Protein AF-A0A7S4F8V2-F1 (afdb_monomer_lite)

InterPro domains:
  IPR000086 NUDIX hydrolase domain [PF00293] (2-107)
  IPR000086 NUDIX hydrolase domain [PS51462] (1-129)
  IPR015797 NUDIX hydrolase-like domain superfamily [SSF55811] (1-108)
  IPR020084 NUDIX hydrolase, conserved site [PS00893] (13-34)
  IPR039989 ADP-ribose pyrophosphatase, mitochondrial [PTHR13030] (1-136)

Organism: Chrysotila carterae (NCBI:txid13221)

Foldseek 3Di:
DFPPPPFDADQADDAPDVHDQLRRNLVSCCQFWPDPDPPVVSNVQLVVLSCVQSPDKDWLDWFFFPDPPDDPVDGDIDTDIDRADDPVSLVSNHTDGHDGYPGDDDDQLQDPVSDPCSHVDGCRNVSSVSCVVPHDHDRDRPDDD

Radius of gyration: 15.43 Å; chains: 1; bounding box: 35×40×39 Å

Secondary structure (DSSP, 8-state):
-BTTT-----S--PPPTT--HHHHHHHHHHHHHB--TT-HHHHHHHHHHHHHHTTS-EEEEEEEE--TT-BTTB-EEEEEEE-PPPHHHHHH---B--TTBS------SS-TT--GGGG-STTHHHHHHHHHHHS---SS-S---

Structure (mmCIF, N/CA/C/O backbone):
data_AF-A0A7S4F8V2-F1
#
_entry.id   AF-A0A7S4F8V2-F1
#
loop_
_atom_site.group_PDB
_atom_site.id
_atom_site.type_symbol
_atom_site.label_atom_id
_atom_site.label_alt_id
_atom_site.label_comp_id
_atom_site.label_asym_id
_atom_site.label_entity_id
_atom_site.label_seq_id
_atom_site.pdbx_PDB_ins_code
_atom_site.Cartn_x
_atom_site.Cartn_y
_atom_site.Cartn_z
_atom_site.occupancy
_atom_site.B_iso_or_equiv
_atom_site.auth_seq_id
_atom_site.auth_comp_id
_atom_site.auth_asym_id
_atom_site.auth_atom_id
_atom_site.pdbx_PDB_model_num
ATOM 1 N N . GLN A 1 1 ? 6.030 6.260 4.685 1.00 83.19 1 GLN A N 1
ATOM 2 C CA . GLN A 1 1 ? 7.465 6.590 4.622 1.00 83.19 1 GLN A CA 1
ATOM 3 C C . GLN A 1 1 ? 8.210 5.469 5.309 1.00 83.19 1 GLN A C 1
ATOM 5 O O . GLN A 1 1 ? 7.880 5.167 6.451 1.00 83.19 1 GLN A O 1
ATOM 10 N N . ARG A 1 2 ? 9.140 4.818 4.617 1.00 82.44 2 ARG A N 1
ATOM 11 C CA . ARG A 1 2 ? 9.865 3.667 5.162 1.00 82.44 2 ARG A CA 1
ATOM 12 C C . ARG A 1 2 ? 10.944 4.105 6.153 1.00 82.44 2 ARG A C 1
ATOM 14 O O . ARG A 1 2 ? 11.560 5.152 5.949 1.00 82.44 2 ARG A O 1
ATOM 21 N N . LYS A 1 3 ? 11.188 3.299 7.194 1.00 84.25 3 LYS A N 1
ATOM 22 C CA . LYS A 1 3 ? 12.210 3.584 8.224 1.00 84.25 3 LYS A CA 1
ATOM 23 C C . LYS A 1 3 ? 13.647 3.515 7.696 1.00 84.25 3 LYS A C 1
ATOM 25 O O . LYS A 1 3 ? 14.505 4.254 8.162 1.00 84.25 3 LYS A O 1
ATOM 30 N N . ASP A 1 4 ? 13.908 2.634 6.736 1.00 82.50 4 ASP A N 1
ATOM 31 C CA . ASP A 1 4 ? 15.249 2.320 6.227 1.00 82.50 4 ASP A CA 1
ATOM 32 C C . ASP A 1 4 ? 15.788 3.352 5.224 1.00 82.50 4 ASP A C 1
ATOM 34 O O . ASP A 1 4 ? 16.963 3.710 5.253 1.00 82.50 4 ASP A O 1
ATOM 38 N N . THR A 1 5 ? 14.922 3.835 4.339 1.00 80.75 5 THR A N 1
ATOM 39 C CA . THR A 1 5 ? 15.280 4.677 3.188 1.00 80.75 5 THR A CA 1
ATOM 40 C C . THR A 1 5 ? 14.767 6.107 3.314 1.00 80.75 5 THR A C 1
ATOM 42 O O . THR A 1 5 ? 15.235 6.992 2.602 1.00 80.75 5 THR A O 1
ATOM 45 N N . GLY A 1 6 ? 13.779 6.354 4.182 1.00 82.31 6 GLY A N 1
ATOM 46 C CA . GLY A 1 6 ? 13.091 7.642 4.264 1.00 82.31 6 GLY A CA 1
ATOM 47 C C . GLY A 1 6 ? 12.244 7.971 3.028 1.00 82.31 6 GLY A C 1
ATOM 48 O O . GLY A 1 6 ? 11.727 9.083 2.927 1.00 82.31 6 GLY A O 1
ATOM 49 N N . GLN A 1 7 ? 12.064 7.036 2.095 1.00 82.31 7 GLN A N 1
ATOM 50 C CA . GLN A 1 7 ? 11.238 7.232 0.903 1.00 82.31 7 GLN A CA 1
ATOM 51 C C . GLN A 1 7 ? 9.760 6.956 1.207 1.00 82.31 7 GLN A C 1
ATOM 53 O O . GLN A 1 7 ? 9.422 6.156 2.091 1.00 82.31 7 GLN A O 1
ATOM 58 N N . TRP A 1 8 ? 8.851 7.618 0.488 1.00 86.25 8 TRP A N 1
ATOM 59 C CA . TRP A 1 8 ? 7.453 7.196 0.474 1.00 86.25 8 TRP A CA 1
ATOM 60 C C . TRP A 1 8 ? 7.293 6.004 -0.463 1.00 86.25 8 TRP A C 1
ATOM 62 O O . TRP A 1 8 ? 7.891 5.936 -1.530 1.00 86.25 8 TRP A O 1
ATOM 72 N N . ALA A 1 9 ? 6.484 5.047 -0.035 1.00 87.31 9 ALA A N 1
ATOM 73 C CA . ALA A 1 9 ? 6.183 3.838 -0.773 1.00 87.31 9 ALA A CA 1
ATOM 74 C C . ALA A 1 9 ? 4.720 3.473 -0.508 1.00 87.31 9 ALA A C 1
ATOM 76 O O . ALA A 1 9 ? 4.149 3.899 0.503 1.00 87.31 9 ALA A O 1
ATOM 77 N N . LEU A 1 10 ? 4.123 2.710 -1.421 1.00 89.25 10 LEU A N 1
ATOM 78 C CA . LEU A 1 10 ? 2.828 2.087 -1.183 1.00 89.25 10 LEU A CA 1
ATOM 79 C C . LEU A 1 10 ? 2.975 1.040 -0.072 1.00 89.25 10 LEU A C 1
ATOM 81 O O . LEU A 1 10 ? 4.007 0.365 -0.048 1.00 89.25 10 LEU A O 1
ATOM 85 N N . PRO A 1 11 ? 1.974 0.904 0.815 1.00 88.94 11 PRO A N 1
ATOM 86 C CA . PRO A 1 11 ? 2.029 -0.086 1.872 1.00 88.94 11 PRO A CA 1
ATOM 87 C C . PRO A 1 11 ? 1.862 -1.491 1.292 1.00 88.94 11 PRO A C 1
ATOM 89 O O . PRO A 1 11 ? 0.916 -1.745 0.536 1.00 88.94 11 PRO A O 1
ATOM 92 N N . GLY A 1 12 ? 2.779 -2.393 1.612 1.00 88.44 12 GLY A N 1
ATOM 93 C CA . GLY A 1 12 ? 2.807 -3.725 1.026 1.00 88.44 12 GLY A CA 1
ATOM 94 C C . GLY A 1 12 ? 3.960 -4.578 1.532 1.00 88.44 12 GLY A C 1
ATOM 95 O O . GLY A 1 12 ? 4.929 -4.079 2.083 1.00 88.44 12 GLY A O 1
ATOM 96 N N . GLY A 1 13 ? 3.879 -5.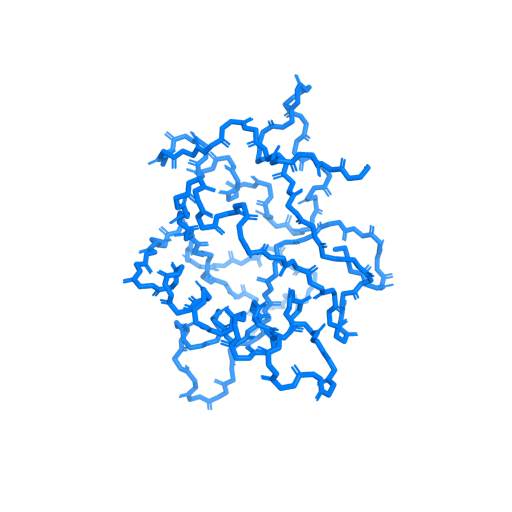876 1.260 1.00 87.44 13 GLY A N 1
ATOM 97 C CA . GLY A 1 13 ? 4.858 -6.841 1.735 1.00 87.44 13 GLY A CA 1
ATOM 98 C C . GLY A 1 13 ? 4.754 -8.173 1.011 1.00 87.44 13 GLY A C 1
ATOM 99 O O . GLY A 1 13 ? 4.101 -8.298 -0.033 1.00 87.44 13 GLY A O 1
ATOM 100 N N . MET A 1 14 ? 5.467 -9.164 1.536 1.00 87.94 14 MET A N 1
ATOM 101 C CA . MET A 1 14 ? 5.553 -10.482 0.918 1.00 87.94 14 MET A CA 1
ATOM 102 C C . MET A 1 14 ? 4.269 -11.275 1.166 1.00 87.94 14 MET A C 1
ATOM 104 O O . MET A 1 14 ? 3.669 -11.208 2.233 1.00 87.94 14 MET A O 1
ATOM 108 N N . VAL A 1 15 ? 3.864 -12.063 0.172 1.00 87.81 15 VAL A N 1
ATOM 109 C CA . VAL A 1 15 ? 2.788 -13.043 0.349 1.00 87.81 15 VAL A CA 1
ATOM 110 C C . VAL A 1 15 ? 3.348 -14.223 1.132 1.00 87.81 15 VAL A C 1
ATOM 112 O O . VAL A 1 15 ? 4.314 -14.854 0.690 1.00 87.81 15 VAL A O 1
ATOM 115 N N . ASP A 1 16 ? 2.730 -14.544 2.266 1.00 83.94 16 ASP A N 1
ATOM 116 C CA . ASP A 1 16 ? 3.130 -15.703 3.057 1.00 83.94 16 ASP A CA 1
ATOM 117 C C . ASP A 1 16 ? 2.797 -17.020 2.340 1.00 83.94 16 ASP A C 1
ATOM 119 O O . ASP A 1 16 ? 1.876 -17.121 1.523 1.00 83.94 16 ASP A O 1
ATOM 123 N N . ALA A 1 17 ? 3.544 -18.082 2.650 1.00 81.69 17 ALA A N 1
ATOM 124 C CA . ALA A 1 17 ? 3.334 -19.385 2.026 1.00 81.69 17 ALA A CA 1
ATOM 125 C C . ALA A 1 17 ? 1.909 -19.913 2.296 1.00 81.69 17 ALA A C 1
ATOM 127 O O . ALA A 1 17 ? 1.545 -20.222 3.429 1.00 81.69 17 ALA A O 1
ATOM 128 N N . GLY A 1 18 ? 1.111 -20.057 1.233 1.00 83.12 18 GLY A N 1
ATOM 129 C CA . GLY A 1 18 ? -0.289 -20.492 1.319 1.00 83.12 18 GLY A CA 1
ATOM 130 C C . GLY A 1 18 ? -1.291 -19.369 1.619 1.00 83.12 18 GLY A C 1
ATOM 131 O O . GLY A 1 18 ? -2.490 -19.642 1.704 1.00 83.12 18 GLY A O 1
ATOM 132 N N . GLU A 1 19 ? -0.835 -18.121 1.744 1.00 85.38 19 GLU A N 1
ATOM 133 C CA . GLU A 1 19 ? -1.692 -16.950 1.906 1.00 85.38 19 GLU A CA 1
ATOM 134 C C . GLU A 1 19 ? -2.321 -16.544 0.565 1.00 85.38 19 GLU A C 1
ATOM 136 O O . GLU A 1 19 ? -1.711 -16.615 -0.505 1.00 85.38 19 GLU A O 1
ATOM 141 N N . ASN A 1 20 ? -3.585 -16.119 0.604 1.00 84.44 20 ASN A N 1
ATOM 142 C CA . ASN A 1 20 ? -4.209 -15.523 -0.568 1.00 84.44 20 ASN A CA 1
ATOM 143 C C . ASN A 1 20 ? -3.722 -14.078 -0.723 1.00 84.44 20 ASN A C 1
ATOM 145 O O . ASN A 1 20 ? -3.811 -13.308 0.227 1.00 84.44 20 ASN A O 1
ATOM 149 N N . VAL A 1 21 ? -3.338 -13.679 -1.936 1.00 84.44 21 VAL A N 1
ATOM 150 C CA . VAL A 1 21 ? -2.883 -12.314 -2.249 1.00 84.44 21 VAL A CA 1
ATOM 151 C C . VAL A 1 21 ? -3.835 -11.230 -1.716 1.00 84.44 21 VAL A C 1
ATOM 153 O O . VAL A 1 21 ? -3.381 -10.214 -1.203 1.00 84.44 21 VAL A O 1
ATOM 156 N N . SER A 1 22 ? -5.159 -11.422 -1.783 1.00 80.62 22 SER A N 1
ATOM 157 C CA . SER A 1 22 ? -6.101 -10.423 -1.253 1.00 80.62 22 SER A CA 1
ATOM 158 C C . SER A 1 22 ? -6.063 -10.312 0.274 1.00 80.62 22 SER A C 1
ATOM 160 O O . SER A 1 22 ? -6.354 -9.248 0.817 1.00 80.62 22 SER A O 1
ATOM 162 N N . ALA A 1 23 ? -5.738 -11.407 0.969 1.00 84.38 23 ALA A N 1
ATOM 163 C CA . ALA A 1 23 ? -5.547 -11.408 2.416 1.00 84.38 23 ALA A CA 1
ATOM 164 C C . ALA A 1 23 ? -4.242 -10.693 2.789 1.00 84.38 23 ALA A C 1
ATOM 166 O O . ALA A 1 23 ? -4.283 -9.827 3.661 1.00 84.38 23 ALA A O 1
ATOM 167 N N . THR A 1 24 ? -3.156 -10.952 2.048 1.00 89.00 24 THR A N 1
ATOM 168 C CA . THR A 1 24 ? -1.865 -10.266 2.202 1.00 89.00 24 THR A CA 1
ATOM 169 C C . THR A 1 24 ? -2.039 -8.755 2.127 1.00 89.00 24 THR A C 1
ATOM 171 O O . THR A 1 24 ? -1.688 -8.046 3.058 1.00 89.00 24 THR A O 1
ATOM 174 N N . VAL A 1 25 ? -2.671 -8.233 1.069 1.00 90.25 25 VAL A N 1
ATOM 175 C CA . VAL A 1 25 ? -2.767 -6.773 0.876 1.00 90.25 25 VAL A CA 1
ATOM 176 C C . VAL A 1 25 ? -3.553 -6.095 2.003 1.00 90.25 25 VAL A C 1
ATOM 178 O O . VAL A 1 25 ? -3.209 -4.993 2.424 1.00 90.25 25 VAL A O 1
ATOM 181 N N . LYS A 1 26 ? -4.595 -6.753 2.531 1.00 92.38 26 LYS A N 1
ATOM 182 C CA . LYS A 1 26 ? -5.343 -6.231 3.682 1.00 92.38 26 LYS A CA 1
ATOM 183 C C . LYS A 1 26 ? -4.511 -6.270 4.966 1.00 92.38 26 LYS A C 1
ATOM 185 O O . LYS A 1 26 ? -4.586 -5.322 5.750 1.00 92.38 26 LYS A O 1
ATOM 190 N N . ARG A 1 27 ? -3.768 -7.359 5.188 1.00 92.69 27 ARG A N 1
ATOM 191 C CA . ARG A 1 27 ? -2.883 -7.535 6.346 1.00 92.69 27 ARG A CA 1
ATOM 192 C C . ARG A 1 27 ? -1.784 -6.474 6.346 1.00 92.69 27 ARG A C 1
ATOM 194 O O . ARG A 1 27 ? -1.748 -5.686 7.281 1.00 92.69 27 ARG A O 1
ATOM 201 N N . GLU A 1 28 ? -1.021 -6.374 5.261 1.00 92.31 28 GLU A N 1
ATOM 202 C CA . GLU A 1 28 ? 0.078 -5.411 5.097 1.00 92.31 28 GLU A CA 1
ATOM 203 C C . GLU A 1 28 ? -0.402 -3.965 5.289 1.00 92.31 28 GLU A C 1
ATOM 205 O O . GLU A 1 28 ? 0.159 -3.212 6.078 1.00 92.31 28 GLU A O 1
ATOM 210 N N . PHE A 1 29 ? -1.527 -3.580 4.669 1.00 93.19 29 PHE A N 1
ATOM 211 C CA . PHE A 1 29 ? -2.104 -2.249 4.890 1.00 93.19 29 PHE A CA 1
ATOM 212 C C . PHE A 1 29 ? -2.460 -1.991 6.363 1.00 93.19 29 PHE A C 1
ATOM 214 O O . PHE A 1 29 ? -2.294 -0.880 6.865 1.00 93.19 29 PHE A O 1
ATOM 221 N N . THR A 1 30 ? -2.981 -3.005 7.056 1.00 92.44 30 THR A N 1
ATOM 222 C CA . THR A 1 30 ? -3.365 -2.882 8.467 1.00 92.44 30 THR A CA 1
ATOM 223 C C . THR A 1 30 ? -2.143 -2.790 9.377 1.00 92.44 30 THR A C 1
ATOM 225 O O . THR A 1 30 ? -2.167 -2.012 10.326 1.00 92.44 30 THR A O 1
ATOM 228 N N . GLU A 1 31 ? -1.088 -3.547 9.082 1.00 89.62 31 GLU A N 1
ATOM 229 C CA . GLU A 1 31 ? 0.155 -3.572 9.856 1.00 89.62 31 GLU A CA 1
ATOM 230 C C . GLU A 1 31 ? 0.967 -2.289 9.657 1.00 89.62 31 GLU A C 1
ATOM 232 O O . GLU A 1 31 ? 1.401 -1.687 10.634 1.00 89.62 31 GLU A O 1
ATOM 237 N N . GLU A 1 32 ? 1.108 -1.799 8.424 1.00 89.00 32 GLU A N 1
ATOM 238 C CA . GLU A 1 32 ? 1.973 -0.649 8.136 1.00 89.00 32 GLU A CA 1
ATOM 239 C C . GLU A 1 32 ? 1.301 0.715 8.352 1.00 89.00 32 GLU A C 1
ATOM 241 O O . GLU A 1 32 ? 1.992 1.709 8.606 1.00 89.00 32 GLU A O 1
ATOM 246 N N . ALA A 1 33 ? -0.032 0.789 8.245 1.00 91.06 33 ALA A N 1
ATOM 247 C CA . ALA A 1 33 ? -0.786 2.046 8.305 1.00 91.06 33 ALA A CA 1
ATOM 248 C C . ALA A 1 33 ? -1.884 2.086 9.387 1.00 91.06 33 ALA A C 1
ATOM 250 O O . ALA A 1 33 ? -2.637 3.066 9.452 1.00 91.06 33 ALA A O 1
ATOM 251 N N . GLY A 1 34 ? -1.984 1.056 10.233 1.00 91.88 34 GLY A N 1
ATOM 252 C CA . GLY A 1 34 ? -3.049 0.883 11.223 1.00 91.88 34 GLY A CA 1
ATOM 253 C C . GLY A 1 34 ? -2.587 0.533 12.638 1.00 91.88 34 GLY A C 1
ATOM 254 O O . GLY A 1 34 ? -3.341 -0.128 13.358 1.00 91.88 34 GLY A O 1
ATOM 255 N N . ASP A 1 35 ? -1.388 0.949 13.052 1.00 91.25 35 ASP A N 1
ATOM 256 C CA . ASP A 1 35 ? -0.894 0.669 14.405 1.00 91.25 35 ASP A CA 1
ATOM 257 C C . ASP A 1 35 ? -1.503 1.628 15.447 1.00 91.25 35 ASP A C 1
ATOM 259 O O . ASP A 1 35 ? -1.179 2.814 15.520 1.00 91.25 35 ASP A O 1
ATOM 263 N N . PHE A 1 36 ? -2.418 1.110 16.268 1.00 89.88 36 PHE A N 1
ATOM 264 C CA . PHE A 1 36 ? -3.015 1.826 17.404 1.00 89.88 36 PHE A CA 1
ATOM 265 C C . PHE A 1 36 ? -2.545 1.258 18.755 1.00 89.88 36 PHE A C 1
ATOM 267 O O . PHE A 1 36 ? -3.159 1.507 19.801 1.00 89.88 36 PHE A O 1
ATOM 274 N N . GLY A 1 37 ? -1.456 0.482 18.757 1.00 88.12 37 GLY A N 1
ATOM 275 C CA . GLY A 1 37 ? -0.891 -0.150 19.939 1.00 88.12 37 GLY A CA 1
ATOM 276 C C . GLY A 1 37 ? -1.916 -0.990 20.705 1.00 88.12 37 GLY A C 1
ATOM 277 O O . GLY A 1 37 ? -2.483 -1.955 20.202 1.00 88.12 37 GLY A O 1
ATOM 278 N N . SER A 1 38 ? -2.157 -0.633 21.970 1.00 90.12 38 SER A N 1
ATOM 279 C CA . SER A 1 38 ? -3.083 -1.371 22.846 1.00 90.12 38 SER A CA 1
ATOM 280 C C . SER A 1 38 ? -4.515 -0.816 22.878 1.00 90.12 38 SER A C 1
ATOM 282 O O . SER A 1 38 ? -5.369 -1.387 23.570 1.00 90.12 38 SER A O 1
ATOM 284 N N . ASP A 1 39 ? -4.819 0.254 22.130 1.00 94.00 39 ASP A N 1
ATOM 285 C CA . ASP A 1 39 ? -6.172 0.816 22.060 1.00 94.00 39 ASP A CA 1
ATOM 286 C C . ASP A 1 39 ? -7.079 -0.056 21.178 1.00 94.00 39 ASP A C 1
ATOM 288 O O . ASP A 1 39 ? -7.276 0.158 19.979 1.00 94.00 39 ASP A O 1
ATOM 292 N N . LYS A 1 40 ? -7.696 -1.058 21.812 1.00 93.19 40 LYS A N 1
ATOM 293 C CA . LYS A 1 40 ? -8.619 -1.993 21.151 1.00 93.19 40 LYS A CA 1
ATOM 294 C C . LYS A 1 40 ? -9.812 -1.303 20.492 1.00 93.19 40 LYS A C 1
ATOM 296 O O . LYS A 1 40 ? -10.372 -1.853 19.542 1.00 93.19 40 LYS A O 1
ATOM 301 N N . ARG A 1 41 ? -10.240 -0.142 21.000 1.00 94.94 41 ARG A N 1
ATOM 302 C CA . ARG A 1 41 ? -11.373 0.587 20.427 1.00 94.94 41 ARG A CA 1
ATOM 303 C C . ARG A 1 41 ? -10.958 1.203 19.099 1.00 94.94 41 ARG A C 1
ATOM 305 O O . ARG A 1 41 ? -11.643 0.971 18.106 1.00 94.94 41 ARG A O 1
ATOM 312 N N . GLN A 1 42 ? -9.838 1.921 19.071 1.00 93.44 42 GLN A N 1
ATOM 313 C CA . GLN A 1 42 ? -9.308 2.497 17.835 1.00 93.44 42 GLN A CA 1
ATOM 314 C C . GLN A 1 42 ? -8.966 1.408 16.813 1.00 93.44 42 GLN A C 1
ATOM 316 O O . GLN A 1 42 ? -9.373 1.525 15.658 1.00 93.44 42 GLN A O 1
ATOM 321 N N . GLN A 1 43 ? -8.363 0.296 17.249 1.00 93.00 43 GLN A N 1
ATOM 322 C CA . GLN A 1 43 ? -8.095 -0.859 16.387 1.00 93.00 43 GLN A CA 1
ATOM 323 C C . GLN A 1 43 ? -9.381 -1.415 15.754 1.00 93.00 43 GLN A C 1
ATOM 325 O O . GLN A 1 43 ? -9.444 -1.654 14.549 1.00 93.00 43 GLN A O 1
ATOM 330 N N . SER A 1 44 ? -10.440 -1.604 16.550 1.00 94.44 44 SER A N 1
ATOM 331 C CA . SER A 1 44 ? -11.725 -2.100 16.045 1.00 94.44 44 SER A CA 1
ATOM 332 C C . SER A 1 44 ? -12.388 -1.107 15.089 1.00 94.44 44 SER A C 1
ATOM 334 O O . SER A 1 44 ? -12.952 -1.512 14.072 1.00 94.44 44 SER A O 1
ATOM 336 N N . GLU A 1 45 ? -12.343 0.188 15.408 1.00 95.31 45 GLU A N 1
ATOM 337 C CA . GLU A 1 45 ? -12.894 1.244 14.562 1.00 95.31 45 GLU A CA 1
ATOM 338 C C . GLU A 1 45 ? -12.123 1.369 13.239 1.00 95.31 45 GLU A C 1
ATOM 340 O O . GLU A 1 45 ? -12.737 1.658 12.211 1.00 95.31 45 GLU A O 1
ATOM 345 N N . PHE A 1 46 ? -10.805 1.163 13.240 1.00 94.88 46 PHE A N 1
ATOM 346 C CA . PHE A 1 46 ? -9.976 1.115 12.037 1.00 94.88 46 PHE A CA 1
ATOM 347 C C . PHE A 1 46 ? -10.296 -0.125 11.198 1.00 94.88 46 PHE A C 1
ATOM 349 O O . PHE A 1 46 ? -10.650 0.007 10.029 1.00 94.88 46 PHE A O 1
ATOM 356 N N . ASN A 1 47 ? -10.315 -1.314 11.807 1.00 94.50 47 ASN A N 1
ATOM 357 C CA . ASN A 1 47 ? -10.603 -2.578 11.120 1.00 94.50 47 ASN A CA 1
ATOM 358 C C . ASN A 1 47 ? -11.977 -2.593 10.430 1.00 94.50 47 ASN A C 1
ATOM 360 O O . ASN A 1 47 ? -12.129 -3.188 9.358 1.00 94.50 47 ASN A O 1
ATOM 364 N N . ALA A 1 48 ? -12.980 -1.924 11.009 1.00 95.44 48 ALA A N 1
ATOM 365 C CA . ALA A 1 48 ? -14.285 -1.749 10.373 1.00 95.44 48 ALA A CA 1
ATOM 366 C C . ALA A 1 48 ? -14.183 -0.924 9.075 1.00 95.44 48 ALA A C 1
ATOM 368 O O . ALA A 1 48 ? -14.716 -1.333 8.044 1.00 95.44 48 ALA A O 1
ATOM 369 N N . LYS A 1 49 ? -13.439 0.189 9.102 1.00 95.69 49 LYS A N 1
ATOM 370 C CA . LYS A 1 49 ? -13.212 1.058 7.934 1.00 95.69 49 LYS A CA 1
ATOM 371 C C . LYS A 1 49 ? -12.344 0.381 6.872 1.00 95.69 49 LYS A C 1
ATOM 373 O O . LYS A 1 49 ? -12.647 0.486 5.690 1.00 95.69 49 LYS A O 1
ATOM 378 N N . VAL A 1 50 ? -11.316 -0.366 7.279 1.00 94.94 50 VAL A N 1
ATOM 379 C CA . VAL A 1 50 ? -10.517 -1.198 6.364 1.00 94.94 50 VAL A CA 1
ATOM 380 C C . VAL A 1 50 ? -11.395 -2.265 5.718 1.00 94.94 50 VAL A C 1
ATOM 382 O O . VAL A 1 50 ? -11.300 -2.512 4.526 1.00 94.94 50 VAL A O 1
ATOM 385 N N . THR A 1 51 ? -12.306 -2.885 6.464 1.00 94.56 51 THR A N 1
ATOM 386 C CA . THR A 1 51 ? -13.228 -3.867 5.876 1.00 94.56 51 THR A CA 1
ATOM 387 C C . THR A 1 51 ? -14.169 -3.232 4.849 1.00 94.56 51 THR A C 1
ATOM 389 O O . THR A 1 51 ? -14.421 -3.847 3.817 1.00 94.56 51 THR A O 1
ATOM 392 N N . GLU A 1 52 ? -14.629 -1.999 5.080 1.00 94.94 52 GLU A N 1
ATOM 393 C CA . GLU A 1 52 ? -15.375 -1.225 4.078 1.00 94.94 52 GLU A CA 1
ATOM 394 C C . GLU A 1 52 ? -14.512 -0.919 2.839 1.00 94.94 52 GLU A C 1
ATOM 396 O O . GLU A 1 52 ? -14.940 -1.194 1.719 1.00 94.94 52 GLU A O 1
ATOM 401 N N . LEU A 1 53 ? -13.279 -0.434 3.028 1.00 94.38 53 LEU A N 1
ATOM 402 C CA . LEU A 1 53 ? -12.332 -0.112 1.950 1.00 94.38 53 LEU A CA 1
ATOM 403 C C . LEU A 1 53 ? -12.030 -1.321 1.051 1.00 94.38 53 LEU A C 1
ATOM 405 O O . LEU A 1 53 ? -12.035 -1.218 -0.174 1.00 94.38 53 LEU A O 1
ATOM 409 N N . PHE A 1 54 ? -11.803 -2.478 1.667 1.00 93.62 54 PHE A N 1
ATOM 410 C CA . PHE A 1 54 ? -11.431 -3.724 0.996 1.00 93.62 54 PHE A CA 1
ATOM 411 C C . PHE A 1 54 ? -12.641 -4.544 0.516 1.00 93.62 54 PHE A C 1
ATOM 413 O O . PHE A 1 54 ? -12.482 -5.686 0.092 1.00 93.62 54 PHE A O 1
ATOM 420 N N . SER A 1 55 ? -13.857 -3.988 0.571 1.00 90.88 55 SER A N 1
ATOM 421 C CA . SER A 1 55 ? -15.059 -4.649 0.033 1.00 90.88 55 SER A CA 1
ATOM 422 C C . SER A 1 55 ? -15.069 -4.740 -1.499 1.00 90.88 55 SER A C 1
ATOM 424 O O . SER A 1 55 ? -15.829 -5.525 -2.067 1.00 90.88 55 SER A O 1
ATOM 426 N N . GLY A 1 56 ? -14.215 -3.962 -2.166 1.00 85.94 56 GLY A N 1
ATOM 427 C CA . GLY A 1 56 ? -13.980 -4.011 -3.603 1.00 85.94 56 GLY A CA 1
ATOM 428 C C . GLY A 1 56 ? -12.490 -4.053 -3.921 1.00 85.94 56 GLY A C 1
ATOM 429 O O . GLY A 1 56 ? -11.711 -4.705 -3.237 1.00 85.94 56 GLY A O 1
ATOM 430 N N . GLY A 1 57 ? -12.100 -3.334 -4.968 1.00 89.56 57 GLY A N 1
ATOM 431 C CA . GLY A 1 57 ? -10.710 -3.219 -5.396 1.00 89.56 57 GLY A CA 1
ATOM 432 C C . GLY A 1 57 ? -10.481 -3.782 -6.791 1.00 89.56 57 GLY A C 1
ATOM 433 O O . GLY A 1 57 ? -11.225 -4.633 -7.284 1.00 89.56 57 GLY A O 1
ATOM 434 N N . ARG A 1 58 ? -9.463 -3.255 -7.465 1.00 90.69 58 ARG A N 1
ATOM 435 C CA . ARG A 1 58 ? -9.109 -3.633 -8.836 1.00 90.69 58 ARG A CA 1
ATOM 436 C C . ARG A 1 58 ? -7.607 -3.846 -8.926 1.00 90.69 58 ARG A C 1
ATOM 438 O O . ARG A 1 58 ? -6.841 -3.080 -8.350 1.00 90.69 58 ARG A O 1
ATOM 445 N N . VAL A 1 59 ? -7.190 -4.880 -9.649 1.00 92.38 59 VAL A N 1
ATOM 446 C CA . VAL A 1 59 ? -5.773 -5.086 -9.966 1.00 92.38 59 VAL A CA 1
ATOM 447 C C . VAL A 1 59 ? -5.342 -3.988 -10.934 1.00 92.38 59 VAL A C 1
ATOM 449 O O . VAL A 1 59 ? -5.979 -3.799 -11.969 1.00 92.38 59 VAL A O 1
ATOM 452 N N . VAL A 1 60 ? -4.279 -3.275 -10.577 1.00 91.69 60 VAL A N 1
ATOM 453 C CA . VAL A 1 60 ? -3.620 -2.266 -11.420 1.00 91.69 60 VAL A CA 1
ATOM 454 C C . VAL A 1 60 ? -2.469 -2.909 -12.178 1.00 91.69 60 VAL A C 1
ATOM 456 O O . VAL A 1 60 ? -2.292 -2.676 -13.368 1.00 91.69 60 VAL A O 1
ATOM 459 N N . TYR A 1 61 ? -1.717 -3.765 -11.489 1.00 92.31 61 TYR A N 1
ATOM 460 C CA . TYR A 1 61 ? -0.562 -4.449 -12.042 1.00 92.31 61 TYR A CA 1
ATOM 461 C C . TYR A 1 61 ? -0.462 -5.862 -11.480 1.00 92.31 61 TYR A C 1
ATOM 463 O O . TYR A 1 61 ? -0.777 -6.094 -10.313 1.00 92.31 61 TYR A O 1
ATOM 471 N N . ARG A 1 62 ? -0.005 -6.806 -12.303 1.00 93.62 62 ARG A N 1
ATOM 472 C CA . ARG A 1 62 ? 0.393 -8.142 -11.864 1.00 93.62 62 ARG A CA 1
ATOM 473 C C . ARG A 1 62 ? 1.526 -8.646 -12.741 1.00 93.62 62 ARG A C 1
ATOM 475 O O . ARG A 1 62 ? 1.327 -8.808 -13.943 1.00 93.62 62 ARG A O 1
ATOM 482 N N . GLY A 1 63 ? 2.661 -8.949 -12.126 1.00 93.62 63 GLY A N 1
ATOM 483 C CA . GLY A 1 63 ? 3.788 -9.568 -12.809 1.00 93.62 63 GLY A CA 1
ATOM 484 C C . GLY A 1 63 ? 5.132 -9.162 -12.227 1.00 93.62 63 GLY A C 1
ATOM 485 O O . GLY A 1 63 ? 5.229 -8.743 -11.074 1.00 93.62 63 GLY A O 1
ATOM 486 N N . TYR A 1 64 ? 6.155 -9.299 -13.065 1.00 93.38 64 TYR A N 1
ATOM 487 C CA . TYR A 1 64 ? 7.563 -9.060 -12.765 1.00 93.38 64 TYR A CA 1
ATOM 488 C C . TYR A 1 64 ? 7.850 -7.646 -12.245 1.00 93.38 64 TYR A C 1
ATOM 490 O O . TYR A 1 64 ? 7.264 -6.675 -12.712 1.00 93.38 64 TYR A O 1
ATOM 498 N N . VAL A 1 65 ? 8.792 -7.512 -11.320 1.00 91.50 65 VAL A N 1
ATOM 499 C CA . VAL A 1 65 ? 9.328 -6.219 -10.883 1.00 91.50 65 VAL A CA 1
ATOM 500 C C . VAL A 1 65 ? 10.828 -6.236 -11.109 1.00 91.50 65 VAL A C 1
ATOM 502 O O . VAL A 1 65 ? 11.504 -7.168 -10.673 1.00 91.50 65 VAL A O 1
ATOM 505 N N . ASP A 1 66 ? 11.342 -5.210 -11.785 1.00 88.94 66 ASP A N 1
ATOM 506 C CA . ASP A 1 66 ? 12.783 -5.003 -11.901 1.00 88.94 66 ASP A CA 1
ATOM 507 C C . 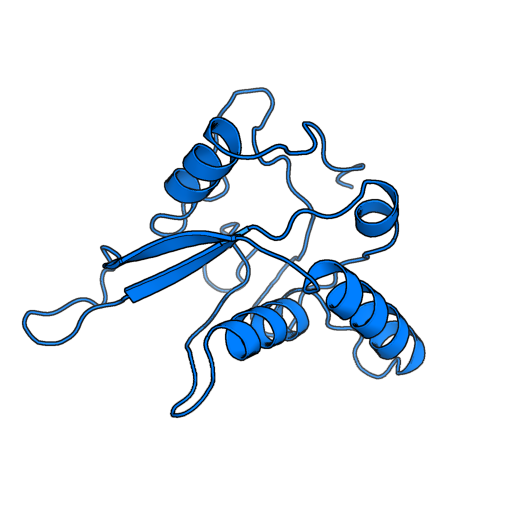ASP A 1 66 ? 13.322 -4.541 -10.542 1.00 88.94 66 ASP A C 1
ATOM 509 O O . ASP A 1 66 ? 13.090 -3.413 -10.107 1.00 88.94 66 ASP A O 1
ATOM 513 N N . ASP A 1 67 ? 13.946 -5.469 -9.824 1.00 88.62 67 ASP A N 1
ATOM 514 C CA . ASP A 1 67 ? 14.365 -5.312 -8.440 1.00 88.62 67 ASP A CA 1
ATOM 515 C C . ASP A 1 67 ? 15.822 -5.776 -8.298 1.00 88.62 67 ASP A C 1
ATOM 517 O O . ASP A 1 67 ? 16.186 -6.824 -8.841 1.00 88.62 67 ASP A O 1
ATOM 521 N N . PRO A 1 68 ? 16.673 -5.054 -7.544 1.00 89.06 68 PRO A N 1
ATOM 522 C CA . PRO A 1 68 ? 18.082 -5.415 -7.367 1.00 89.06 68 PRO A CA 1
ATOM 523 C C . PRO A 1 68 ? 18.309 -6.796 -6.727 1.00 89.06 68 PRO A C 1
ATOM 525 O O . PRO A 1 68 ? 19.434 -7.292 -6.741 1.00 89.06 68 PRO A O 1
ATOM 528 N N . ARG A 1 69 ? 17.275 -7.423 -6.152 1.00 91.31 69 ARG A N 1
ATOM 529 C CA . ARG A 1 69 ? 17.322 -8.792 -5.613 1.00 91.31 69 ARG A CA 1
ATOM 530 C C . ARG A 1 69 ? 17.179 -9.877 -6.686 1.00 91.31 69 ARG A C 1
ATOM 532 O O . ARG A 1 69 ? 17.382 -11.050 -6.374 1.00 91.31 69 ARG A O 1
ATOM 539 N N . ASN A 1 70 ? 16.815 -9.514 -7.914 1.00 95.38 70 ASN A N 1
ATOM 540 C CA . ASN A 1 70 ? 16.608 -10.463 -9.001 1.00 95.38 70 ASN A CA 1
ATOM 541 C C . ASN A 1 70 ? 17.916 -11.171 -9.395 1.00 95.38 70 ASN A C 1
ATOM 543 O O . ASN A 1 70 ? 19.005 -10.600 -9.380 1.00 95.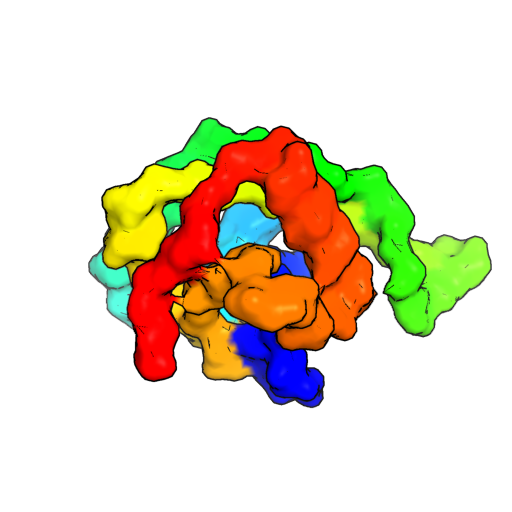38 70 ASN A O 1
ATOM 547 N N . THR A 1 71 ? 17.791 -12.436 -9.786 1.00 96.81 71 THR A N 1
ATOM 548 C CA . THR A 1 71 ? 18.861 -13.302 -10.299 1.00 96.81 71 THR A CA 1
ATOM 549 C C . THR A 1 71 ? 18.327 -14.123 -11.473 1.00 96.81 71 THR A C 1
ATOM 551 O O . THR A 1 71 ? 17.119 -14.162 -11.705 1.00 96.81 71 THR A O 1
ATOM 554 N N . ASP A 1 72 ? 19.196 -14.870 -12.155 1.00 97.19 72 ASP A N 1
ATOM 555 C CA . ASP A 1 72 ? 18.805 -15.767 -13.256 1.00 97.19 72 ASP A CA 1
ATOM 556 C C . ASP A 1 72 ? 17.750 -16.819 -12.861 1.00 97.19 72 ASP A C 1
ATOM 558 O O . ASP A 1 72 ? 17.047 -17.341 -13.723 1.00 97.19 72 ASP A O 1
ATOM 562 N N . ASN A 1 73 ? 17.642 -17.153 -11.567 1.00 96.94 73 ASN A N 1
ATOM 563 C CA . ASN A 1 73 ? 16.802 -18.252 -11.075 1.00 96.94 73 ASN A CA 1
ATOM 564 C C . ASN A 1 73 ? 15.710 -17.816 -10.087 1.00 96.94 73 ASN A C 1
ATOM 566 O O . ASN A 1 73 ? 14.935 -18.656 -9.633 1.00 96.94 73 ASN A O 1
ATOM 570 N N . ALA A 1 74 ? 15.664 -16.539 -9.711 1.00 96.50 74 ALA A N 1
ATOM 571 C CA . ALA A 1 74 ? 14.688 -16.013 -8.763 1.00 96.50 74 ALA A CA 1
ATOM 572 C C . ALA A 1 74 ? 14.457 -14.527 -9.030 1.00 96.50 74 ALA A C 1
ATOM 574 O O . ALA A 1 74 ? 15.420 -13.773 -9.161 1.00 96.50 74 ALA A O 1
ATOM 575 N N . TRP A 1 75 ? 13.195 -14.108 -9.081 1.00 95.56 75 TRP A N 1
ATOM 576 C CA . TRP A 1 75 ? 12.812 -12.722 -9.322 1.00 95.56 75 TRP A CA 1
ATOM 577 C C . TRP A 1 75 ? 11.630 -12.301 -8.454 1.00 95.56 75 TRP A C 1
ATOM 579 O O . TRP A 1 75 ? 10.864 -13.133 -7.964 1.00 95.56 75 TRP A O 1
ATOM 589 N N . MET A 1 76 ? 11.488 -10.993 -8.280 1.00 94.25 76 MET A N 1
ATOM 590 C CA . MET A 1 76 ? 10.353 -10.381 -7.611 1.00 94.25 76 MET A CA 1
ATOM 591 C C . MET A 1 76 ? 9.165 -10.288 -8.566 1.00 94.25 76 MET A C 1
ATOM 593 O O . MET A 1 76 ? 9.280 -9.833 -9.705 1.00 94.25 76 MET A O 1
ATOM 597 N N . GLU A 1 77 ? 7.996 -10.676 -8.073 1.00 93.44 77 GLU A N 1
ATOM 598 C CA . GLU A 1 77 ? 6.715 -10.349 -8.686 1.00 93.44 77 GLU A CA 1
ATOM 599 C C . GLU A 1 77 ? 5.845 -9.622 -7.672 1.00 93.44 77 GLU A C 1
ATOM 601 O O . GLU A 1 77 ? 5.994 -9.789 -6.460 1.00 93.44 77 GLU A O 1
ATOM 606 N N . THR A 1 78 ? 4.908 -8.825 -8.170 1.00 92.50 78 THR A N 1
ATOM 607 C CA . THR A 1 78 ? 3.922 -8.156 -7.329 1.00 92.50 78 THR A CA 1
ATOM 608 C C . THR A 1 78 ? 2.550 -8.170 -7.977 1.00 92.50 78 THR A C 1
ATOM 610 O O . THR A 1 78 ? 2.405 -8.287 -9.196 1.00 92.50 78 THR A O 1
ATOM 613 N N . THR A 1 79 ? 1.519 -8.042 -7.147 1.00 92.75 79 THR A N 1
ATOM 614 C CA . THR A 1 79 ? 0.193 -7.637 -7.602 1.00 92.75 79 THR A CA 1
ATOM 615 C C . THR A 1 79 ? -0.174 -6.339 -6.896 1.00 92.75 79 THR A C 1
ATOM 617 O O . THR A 1 79 ? -0.468 -6.352 -5.704 1.00 92.75 79 THR A O 1
ATOM 620 N N . ALA A 1 80 ? -0.200 -5.234 -7.637 1.00 91.75 80 ALA A N 1
ATOM 621 C CA . ALA A 1 80 ? -0.647 -3.947 -7.124 1.00 91.75 80 ALA A CA 1
ATOM 622 C C . ALA A 1 80 ? -2.168 -3.826 -7.268 1.00 91.75 80 ALA A C 1
ATOM 624 O O . ALA A 1 80 ? -2.732 -4.088 -8.337 1.00 91.75 80 ALA A O 1
ATOM 625 N N . PHE A 1 81 ? -2.834 -3.400 -6.198 1.00 92.25 81 PHE A N 1
ATOM 626 C CA . PHE A 1 81 ? -4.277 -3.191 -6.168 1.00 92.25 81 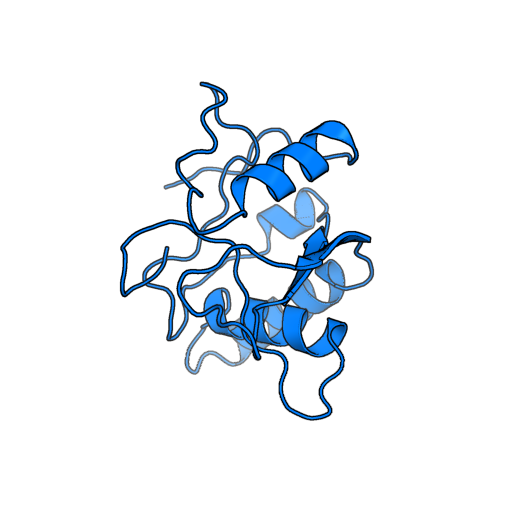PHE A CA 1
ATOM 627 C C . PHE A 1 81 ? -4.606 -1.726 -5.910 1.00 92.25 81 PHE A C 1
ATOM 629 O O . PHE A 1 81 ? -3.965 -1.062 -5.101 1.00 92.25 81 PHE A O 1
ATOM 636 N N . HIS A 1 82 ? -5.669 -1.256 -6.550 1.00 91.62 82 HIS A N 1
ATOM 637 C CA . HIS A 1 82 ? -6.304 0.010 -6.238 1.00 91.62 82 HIS A CA 1
ATOM 638 C C . HIS A 1 82 ? -7.605 -0.238 -5.477 1.00 91.62 82 HIS A C 1
ATOM 640 O O . HIS A 1 82 ? -8.522 -0.882 -5.997 1.00 91.62 82 HIS A O 1
ATOM 646 N N . PHE A 1 83 ? -7.693 0.316 -4.269 1.00 92.31 83 PHE A N 1
ATOM 647 C CA . PHE A 1 83 ? -8.913 0.361 -3.467 1.00 92.31 83 PHE A CA 1
ATOM 648 C C . PHE A 1 83 ? -9.386 1.809 -3.380 1.00 92.31 83 PHE A C 1
ATOM 650 O O . PHE A 1 83 ? -8.790 2.633 -2.687 1.00 92.31 83 PHE A O 1
ATOM 657 N N . HIS A 1 84 ? -10.457 2.123 -4.105 1.00 90.50 84 HIS A N 1
ATOM 658 C CA . HIS A 1 84 ? -11.038 3.457 -4.076 1.00 90.50 84 HIS A CA 1
ATOM 659 C C . HIS A 1 84 ? -11.946 3.611 -2.852 1.00 90.50 84 HIS A C 1
ATOM 661 O O . HIS A 1 84 ? -12.867 2.817 -2.656 1.00 90.50 84 HIS A O 1
ATOM 667 N N . CYS A 1 85 ? -11.725 4.652 -2.049 1.00 89.88 85 CYS A N 1
ATOM 668 C CA . CYS A 1 85 ? -12.588 4.989 -0.920 1.00 89.88 85 CYS A CA 1
ATOM 669 C C . CYS A 1 85 ? -13.528 6.149 -1.261 1.00 89.88 85 CYS A C 1
ATOM 671 O O . CYS A 1 85 ? -13.192 7.034 -2.045 1.00 89.88 85 CYS A O 1
ATOM 673 N N . SER A 1 86 ? -14.708 6.180 -0.638 1.00 89.56 86 SER A N 1
ATOM 674 C CA . SER A 1 86 ? -15.536 7.389 -0.665 1.00 89.56 86 SER A CA 1
ATOM 675 C C . SER A 1 86 ? -14.844 8.523 0.095 1.00 89.56 86 SER A C 1
ATOM 677 O O . SER A 1 86 ? -14.063 8.272 1.015 1.00 89.56 86 SER A O 1
ATOM 679 N N . GLU A 1 87 ? -15.184 9.774 -0.222 1.00 86.19 87 GLU A N 1
ATOM 680 C CA . GLU A 1 87 ? -14.650 10.936 0.501 1.00 86.19 87 GLU A CA 1
ATOM 681 C C . GLU A 1 87 ? -14.895 10.813 2.015 1.00 86.19 87 GLU A C 1
ATOM 683 O O . GLU A 1 87 ? -13.989 11.018 2.820 1.00 86.19 87 GLU A O 1
ATOM 688 N N . ARG A 1 88 ? -16.098 10.374 2.413 1.00 91.00 88 ARG A N 1
ATOM 689 C CA . ARG A 1 88 ? -16.447 10.116 3.817 1.00 91.00 88 ARG A CA 1
ATOM 690 C C . ARG A 1 88 ? -15.508 9.096 4.463 1.00 91.00 88 ARG A C 1
ATOM 692 O O . ARG A 1 88 ? -15.037 9.333 5.572 1.00 91.00 88 ARG A O 1
ATOM 699 N N . LEU A 1 89 ? -15.261 7.965 3.799 1.00 91.44 89 LEU A N 1
ATOM 700 C CA . LEU A 1 89 ? -14.403 6.914 4.342 1.00 91.44 89 LEU A CA 1
ATOM 701 C C . LEU A 1 89 ? -12.957 7.403 4.470 1.00 91.44 89 LEU A C 1
ATOM 703 O O . LEU A 1 89 ? -12.370 7.251 5.539 1.00 91.44 89 LEU A O 1
ATOM 707 N N . GLY A 1 90 ? -12.423 8.065 3.439 1.00 89.31 90 GLY A N 1
ATOM 708 C CA . GLY A 1 90 ? -11.085 8.663 3.471 1.00 89.31 90 GLY A CA 1
ATOM 709 C C . GLY A 1 90 ? -10.926 9.707 4.582 1.00 89.31 90 GLY A C 1
ATOM 710 O O . GLY A 1 90 ? -9.909 9.731 5.264 1.00 89.31 90 GLY A O 1
ATOM 711 N N . GLN A 1 91 ? -11.959 10.516 4.847 1.00 87.50 91 GLN A N 1
ATOM 712 C CA . GLN A 1 91 ? -11.959 11.481 5.955 1.00 87.50 91 GLN A CA 1
ATOM 713 C C . GLN A 1 91 ? -11.968 10.830 7.346 1.00 87.50 91 GLN A C 1
ATOM 715 O O . GLN A 1 91 ? -11.536 11.461 8.309 1.00 87.50 91 GLN A O 1
ATOM 720 N N . MET A 1 92 ? -12.509 9.617 7.470 1.00 91.12 92 MET A N 1
ATOM 721 C CA . MET A 1 92 ? -12.630 8.897 8.741 1.00 91.12 92 MET A CA 1
ATOM 722 C C . MET A 1 92 ? -11.485 7.903 8.981 1.00 91.12 92 MET A C 1
ATOM 724 O O . MET A 1 92 ? -11.312 7.449 10.115 1.00 91.12 92 MET A O 1
ATOM 728 N N . LEU A 1 93 ? -10.749 7.511 7.937 1.00 91.94 93 LEU A N 1
ATOM 729 C CA . LEU A 1 93 ? -9.654 6.547 8.022 1.00 91.94 93 LEU A CA 1
ATOM 730 C C . LEU A 1 93 ? -8.355 7.251 8.434 1.00 91.94 93 LEU A C 1
ATOM 732 O O . LEU A 1 93 ? -7.541 7.646 7.598 1.00 91.94 93 LEU A O 1
ATOM 736 N N . THR A 1 94 ? -8.183 7.408 9.746 1.00 92.00 94 THR A N 1
ATOM 737 C CA . THR A 1 94 ? -6.919 7.841 10.351 1.00 92.00 94 THR A CA 1
ATOM 738 C C . THR A 1 94 ? -5.859 6.761 10.164 1.00 92.00 94 THR A C 1
ATOM 740 O O . THR A 1 94 ? -6.128 5.596 10.453 1.00 92.00 94 THR A O 1
ATOM 743 N N . LEU A 1 95 ? -4.673 7.159 9.703 1.00 92.81 95 LEU A N 1
ATOM 744 C CA . LEU A 1 95 ? -3.524 6.274 9.524 1.00 92.81 95 LEU A CA 1
ATOM 745 C C . LEU A 1 95 ? -2.528 6.473 10.668 1.00 92.81 95 LEU A C 1
ATOM 747 O O . LEU A 1 95 ? -2.325 7.603 11.108 1.00 92.81 95 LEU A O 1
ATOM 751 N N . ASN A 1 96 ? -1.887 5.391 11.095 1.00 91.38 96 ASN A N 1
ATOM 752 C CA . ASN A 1 96 ? -0.763 5.411 12.026 1.00 91.38 96 ASN A CA 1
ATOM 753 C C . ASN A 1 96 ? 0.321 4.462 11.526 1.00 91.38 96 ASN A C 1
ATOM 755 O O . ASN A 1 96 ? 0.026 3.343 11.118 1.00 91.38 96 ASN A O 1
ATOM 759 N N . ALA A 1 97 ? 1.565 4.931 11.533 1.00 89.56 97 ALA A N 1
ATOM 760 C CA . ALA A 1 97 ? 2.693 4.153 11.043 1.00 89.56 97 ALA A CA 1
ATOM 761 C C . ALA A 1 97 ? 2.968 2.964 11.969 1.00 89.56 97 ALA A C 1
ATOM 763 O O . ALA A 1 97 ? 3.075 3.164 13.177 1.00 89.56 97 ALA A O 1
ATOM 764 N N . GLY A 1 98 ? 3.077 1.766 11.398 1.00 85.50 98 GLY A N 1
ATOM 765 C CA . GLY A 1 98 ? 3.426 0.554 12.138 1.00 85.50 98 GLY A CA 1
ATOM 766 C C . GLY A 1 98 ? 4.921 0.247 12.185 1.00 85.50 98 GLY A C 1
ATOM 767 O O . GLY A 1 98 ? 5.781 1.122 12.044 1.00 85.50 98 GLY A O 1
ATOM 768 N N . ASP A 1 99 ? 5.247 -1.029 12.384 1.00 73.62 99 ASP A N 1
ATOM 769 C CA . ASP A 1 99 ? 6.609 -1.465 12.714 1.00 73.62 99 ASP A CA 1
ATOM 770 C C . ASP A 1 99 ? 7.649 -1.181 11.620 1.00 73.62 99 ASP A C 1
ATOM 772 O O . ASP A 1 99 ? 8.779 -0.817 11.953 1.00 73.62 99 ASP A O 1
ATOM 776 N N . ASP A 1 100 ? 7.279 -1.215 10.340 1.00 73.06 100 ASP A N 1
ATOM 777 C CA . ASP A 1 100 ? 8.215 -0.977 9.226 1.00 73.06 100 ASP A CA 1
ATOM 778 C C . ASP A 1 100 ? 8.099 0.430 8.600 1.00 73.06 100 ASP A C 1
ATOM 780 O O . ASP A 1 100 ? 8.926 0.847 7.774 1.00 73.06 100 ASP A O 1
ATOM 784 N N . ALA A 1 101 ? 7.130 1.229 9.060 1.00 82.06 101 ALA A N 1
ATOM 785 C CA . ALA A 1 101 ? 6.879 2.585 8.582 1.00 82.06 101 ALA A CA 1
ATOM 786 C C . ALA A 1 101 ? 7.279 3.644 9.624 1.00 82.06 101 ALA A C 1
ATOM 788 O O . ALA A 1 101 ? 6.888 3.587 10.782 1.00 82.06 101 ALA A O 1
ATOM 789 N N . ASP A 1 102 ? 8.046 4.657 9.216 1.00 85.06 102 ASP A N 1
ATOM 790 C CA . ASP A 1 102 ? 8.327 5.829 10.061 1.00 85.06 102 ASP A CA 1
ATOM 791 C C . ASP A 1 102 ? 7.100 6.753 10.129 1.00 85.06 102 ASP A C 1
ATOM 793 O O . ASP A 1 102 ? 6.769 7.323 11.165 1.00 85.06 102 ASP A O 1
ATOM 797 N N . LYS A 1 103 ? 6.390 6.884 8.999 1.00 88.00 103 LYS A N 1
ATOM 798 C CA . LYS A 1 103 ? 5.173 7.701 8.868 1.00 88.00 103 LYS A CA 1
ATOM 799 C C . LYS A 1 103 ? 4.160 7.027 7.955 1.00 88.00 103 LYS A C 1
ATOM 801 O O . LYS A 1 103 ? 4.542 6.478 6.921 1.00 88.00 103 LYS A O 1
ATOM 806 N N . ALA A 1 104 ? 2.878 7.179 8.263 1.00 90.19 104 ALA A N 1
ATOM 807 C CA . ALA A 1 104 ? 1.765 6.814 7.393 1.00 90.19 104 ALA A CA 1
ATOM 808 C C . ALA A 1 104 ? 0.915 8.062 7.136 1.00 90.19 104 ALA A C 1
ATOM 810 O O . ALA A 1 104 ? 0.565 8.782 8.069 1.00 90.19 104 ALA A O 1
ATOM 811 N N . ALA A 1 105 ? 0.627 8.355 5.869 1.00 89.62 105 ALA A N 1
ATOM 812 C CA . ALA A 1 105 ? -0.118 9.546 5.482 1.00 89.62 105 ALA A CA 1
ATOM 813 C C . ALA A 1 105 ? -0.855 9.327 4.161 1.00 89.62 105 ALA A C 1
ATOM 815 O O . ALA A 1 105 ? -0.426 8.542 3.316 1.00 89.62 105 ALA A O 1
ATOM 816 N N . TRP A 1 106 ? -1.941 10.072 3.984 1.00 87.50 106 TRP A N 1
ATOM 817 C CA . TRP A 1 106 ? -2.565 10.251 2.683 1.00 87.50 106 TRP A CA 1
ATOM 818 C C . TRP A 1 106 ? -1.755 11.259 1.872 1.00 87.50 106 TRP A C 1
ATOM 820 O O . TRP A 1 106 ? -1.439 12.339 2.368 1.00 87.50 106 TRP A O 1
ATOM 830 N N . LEU A 1 107 ? -1.439 10.904 0.630 1.00 85.00 107 LEU A N 1
ATOM 831 C CA . LEU A 1 107 ? -0.676 11.738 -0.294 1.00 85.00 107 LEU A CA 1
ATOM 832 C C . LEU A 1 107 ? -1.519 12.018 -1.539 1.00 85.00 107 LEU A C 1
ATOM 834 O O . LEU A 1 107 ? -2.382 11.216 -1.908 1.00 85.00 107 LEU A O 1
ATOM 838 N N . ASN A 1 108 ? -1.277 13.157 -2.186 1.00 81.62 108 ASN A N 1
ATOM 839 C CA . ASN A 1 108 ? -1.888 13.446 -3.478 1.00 81.62 108 ASN A CA 1
ATOM 840 C C . ASN A 1 108 ? -1.349 12.449 -4.507 1.00 81.62 108 ASN A C 1
ATOM 842 O O . ASN A 1 108 ? -0.146 12.406 -4.739 1.00 81.62 108 ASN A O 1
ATOM 846 N N . ALA A 1 109 ? -2.238 11.664 -5.124 1.00 73.00 109 ALA A N 1
ATOM 847 C CA . ALA A 1 109 ? -1.854 10.691 -6.150 1.00 73.00 109 ALA A CA 1
ATOM 848 C C . ALA A 1 109 ? -1.191 11.363 -7.365 1.00 73.00 109 ALA A C 1
ATOM 850 O O . ALA A 1 109 ? -0.294 10.789 -7.969 1.00 73.00 109 ALA A O 1
ATOM 851 N N . VAL A 1 110 ? -1.616 12.592 -7.673 1.00 72.44 110 VAL A N 1
ATOM 852 C CA . VAL A 1 110 ? -1.003 13.473 -8.669 1.00 72.44 110 VAL A CA 1
ATOM 853 C C . VAL A 1 110 ? -0.712 14.809 -7.979 1.00 72.44 110 VAL A C 1
ATOM 855 O O . VAL A 1 110 ? -1.655 15.559 -7.702 1.00 72.44 110 VAL A O 1
ATOM 858 N N . PRO A 1 111 ? 0.547 15.088 -7.601 1.00 65.81 111 PRO A N 1
ATOM 859 C CA . PRO A 1 111 ? 0.932 16.364 -7.001 1.00 65.81 111 PRO A CA 1
ATOM 860 C C . PRO A 1 111 ? 0.732 17.545 -7.959 1.00 65.81 111 PRO A C 1
ATOM 862 O O . PRO A 1 111 ? 0.568 17.362 -9.162 1.00 65.81 111 PRO A O 1
ATOM 865 N N . GLU A 1 112 ? 0.728 18.775 -7.436 1.00 66.44 112 GLU A N 1
ATOM 866 C CA . GLU A 1 112 ? 0.431 19.982 -8.231 1.00 66.44 112 GLU A CA 1
ATOM 867 C C . GLU A 1 112 ? 1.464 20.264 -9.338 1.00 66.44 112 GLU A C 1
ATOM 869 O O . GLU A 1 112 ? 1.133 20.893 -10.342 1.00 66.44 112 GLU A O 1
ATOM 874 N N . ASP A 1 113 ? 2.692 19.776 -9.175 1.00 64.62 113 ASP A N 1
ATOM 875 C CA . ASP A 1 113 ? 3.773 19.811 -10.164 1.00 64.62 113 ASP A CA 1
ATOM 876 C C . ASP A 1 113 ? 3.807 18.570 -11.078 1.00 64.62 113 ASP A C 1
ATOM 878 O O . ASP A 1 113 ? 4.661 18.486 -11.960 1.00 64.62 113 ASP A O 1
ATOM 882 N N . ASN A 1 114 ? 2.852 17.643 -10.915 1.00 63.31 114 ASN A N 1
ATOM 883 C CA . ASN A 1 114 ? 2.807 16.317 -11.541 1.00 63.31 114 ASN A CA 1
ATOM 884 C C . ASN A 1 114 ? 4.063 15.463 -11.289 1.00 63.31 114 ASN A C 1
ATOM 886 O O . ASN A 1 114 ? 4.324 14.529 -12.047 1.00 63.31 114 ASN A O 1
ATOM 890 N N . ASP A 1 115 ? 4.841 15.757 -10.247 1.00 65.06 115 ASP A N 1
ATOM 891 C CA . ASP A 1 115 ? 6.038 14.988 -9.936 1.00 65.06 115 ASP A CA 1
ATOM 892 C C . ASP A 1 115 ? 5.699 13.836 -8.984 1.00 65.06 115 ASP A C 1
ATOM 894 O O . ASP A 1 115 ? 5.555 14.027 -7.780 1.00 65.06 115 ASP A O 1
ATOM 898 N N . THR A 1 116 ? 5.563 12.616 -9.510 1.00 65.50 116 THR A N 1
ATOM 899 C CA . THR A 1 116 ? 5.323 11.407 -8.704 1.00 65.50 116 THR A CA 1
ATOM 900 C C . THR A 1 116 ? 6.609 10.794 -8.126 1.00 65.50 116 THR A C 1
ATOM 902 O O . THR A 1 116 ? 6.535 9.778 -7.429 1.00 65.50 116 THR A O 1
ATOM 905 N N . SER A 1 117 ? 7.782 11.423 -8.318 1.00 63.94 117 SER A N 1
ATOM 906 C CA . SER A 1 117 ? 9.080 10.934 -7.812 1.00 63.94 117 SER A CA 1
ATOM 907 C C . SER A 1 117 ? 9.180 10.893 -6.283 1.00 63.94 117 SER A C 1
ATOM 909 O O . SER A 1 117 ? 10.042 10.214 -5.724 1.00 63.94 117 SER A O 1
ATOM 911 N N . PHE A 1 118 ? 8.255 11.535 -5.562 1.00 65.12 118 PHE A N 1
ATOM 912 C CA . PHE A 1 118 ? 8.158 11.363 -4.110 1.00 65.12 118 PHE A CA 1
ATOM 913 C C . PHE A 1 118 ? 7.853 9.903 -3.707 1.00 65.12 118 PHE A C 1
ATOM 915 O O . PHE A 1 118 ? 8.177 9.521 -2.582 1.00 65.12 118 PHE A O 1
ATOM 922 N N . ILE A 1 119 ? 7.280 9.096 -4.616 1.00 67.56 119 ILE A N 1
ATOM 923 C CA . ILE A 1 119 ? 7.046 7.643 -4.503 1.00 67.56 119 ILE A CA 1
ATOM 924 C C . ILE A 1 119 ? 7.982 6.855 -5.458 1.00 67.56 119 ILE A C 1
ATOM 926 O O . ILE A 1 119 ? 7.622 5.827 -6.023 1.00 67.56 119 ILE A O 1
ATOM 930 N N . ASP A 1 120 ? 9.236 7.278 -5.629 1.00 63.66 120 ASP A N 1
ATOM 931 C CA . ASP A 1 120 ? 10.222 6.574 -6.480 1.00 63.66 120 ASP A CA 1
ATOM 932 C C . ASP A 1 120 ? 10.812 5.292 -5.843 1.00 63.66 120 ASP A C 1
ATOM 934 O O . ASP A 1 120 ? 11.988 4.964 -5.989 1.00 63.66 120 ASP A O 1
ATOM 938 N N . TYR A 1 121 ? 10.005 4.552 -5.077 1.00 62.78 121 TYR A N 1
ATOM 939 C CA . TYR A 1 121 ? 10.392 3.225 -4.607 1.00 62.78 121 TYR A CA 1
ATOM 940 C C . TYR A 1 121 ? 9.979 2.172 -5.642 1.00 62.78 121 TYR A C 1
ATOM 942 O O . TYR A 1 121 ? 8.788 1.949 -5.873 1.00 62.78 121 TYR A O 1
ATOM 950 N N . ALA A 1 122 ? 10.966 1.505 -6.244 1.00 68.50 122 ALA A N 1
ATOM 951 C CA . ALA A 1 122 ? 10.767 0.512 -7.302 1.00 68.50 122 ALA A CA 1
ATOM 952 C C . ALA A 1 122 ? 9.895 1.062 -8.454 1.00 68.50 122 ALA A C 1
ATOM 954 O O . ALA A 1 122 ? 10.167 2.132 -8.985 1.00 68.50 122 ALA A O 1
ATOM 955 N N . SER A 1 123 ? 8.850 0.339 -8.864 1.00 79.25 123 SER A N 1
ATOM 956 C CA . SER A 1 123 ? 7.957 0.736 -9.966 1.00 79.25 123 SER A CA 1
ATOM 957 C C . SER A 1 123 ? 6.665 1.420 -9.496 1.00 79.25 123 SER A C 1
ATOM 959 O O . SER A 1 123 ? 5.683 1.441 -10.235 1.00 79.25 123 SER A O 1
ATOM 961 N N . HIS A 1 124 ? 6.621 1.949 -8.268 1.00 80.25 124 HIS A N 1
ATOM 962 C CA . HIS A 1 124 ? 5.376 2.450 -7.674 1.00 80.25 124 HIS A CA 1
ATOM 963 C C . HIS A 1 124 ? 4.767 3.642 -8.431 1.00 80.25 124 HIS A C 1
ATOM 965 O O . HIS A 1 124 ? 3.544 3.707 -8.568 1.00 80.25 124 HIS A O 1
ATOM 971 N N . SER A 1 125 ? 5.595 4.549 -8.957 1.00 80.12 125 SER A N 1
ATOM 972 C CA . SER A 1 125 ? 5.152 5.696 -9.766 1.00 80.12 125 SER A CA 1
ATOM 973 C C . SER A 1 125 ? 4.331 5.262 -10.987 1.00 80.12 125 SER A C 1
ATOM 975 O O . SER A 1 125 ? 3.252 5.796 -11.225 1.00 80.12 125 SER A O 1
ATOM 977 N N . GLN A 1 126 ? 4.748 4.195 -11.676 1.00 84.19 126 GLN A N 1
ATOM 978 C CA . GLN A 1 126 ? 4.044 3.664 -12.852 1.00 84.19 126 GLN A CA 1
ATOM 979 C C . GLN A 1 126 ? 2.628 3.175 -12.522 1.00 84.19 126 GLN A C 1
ATOM 981 O O . GLN A 1 126 ? 1.718 3.258 -13.346 1.00 84.19 126 GLN A O 1
ATOM 986 N N . TRP A 1 127 ? 2.417 2.643 -11.316 1.00 87.06 127 TRP A N 1
ATOM 987 C CA . TRP A 1 127 ? 1.092 2.187 -10.896 1.00 87.06 127 TRP A CA 1
ATOM 988 C C . TRP A 1 127 ? 0.192 3.352 -10.493 1.00 87.06 127 TRP A C 1
ATOM 990 O O . TRP A 1 127 ? -1.019 3.261 -10.683 1.00 87.06 127 TRP A O 1
ATOM 1000 N N . LEU A 1 128 ? 0.760 4.445 -9.974 1.00 83.75 128 LEU A N 1
ATOM 1001 C CA . LEU A 1 128 ? 0.012 5.682 -9.748 1.00 83.75 128 LEU A CA 1
ATOM 1002 C C . LEU A 1 128 ? -0.448 6.288 -11.073 1.00 83.75 128 LEU A C 1
ATOM 1004 O O . LEU A 1 128 ? -1.625 6.627 -11.183 1.00 83.75 128 LEU A O 1
ATOM 1008 N N . ASP A 1 129 ? 0.423 6.325 -12.081 1.00 82.69 129 ASP A N 1
ATOM 1009 C CA . ASP A 1 129 ? 0.073 6.796 -13.425 1.00 82.69 129 ASP A CA 1
ATOM 1010 C C . ASP A 1 129 ? -1.044 5.931 -14.033 1.00 82.69 129 ASP A C 1
ATOM 1012 O O . ASP A 1 129 ? -2.069 6.443 -14.480 1.00 82.69 129 ASP A O 1
ATOM 1016 N N . ALA A 1 130 ? -0.928 4.600 -13.937 1.00 84.00 130 ALA A N 1
ATOM 1017 C CA . ALA A 1 130 ? -1.974 3.683 -14.395 1.00 84.00 130 ALA A CA 1
ATOM 1018 C C . ALA A 1 130 ? -3.315 3.893 -13.666 1.00 84.00 130 ALA A C 1
ATOM 1020 O O . ALA A 1 130 ? -4.382 3.778 -14.278 1.00 84.00 130 ALA A O 1
ATOM 1021 N N . VAL A 1 131 ? -3.281 4.208 -12.365 1.00 85.56 131 VAL A N 1
ATOM 1022 C CA . VAL A 1 131 ? -4.481 4.576 -11.602 1.00 85.56 131 VAL A CA 1
ATOM 1023 C C . VAL A 1 131 ? -5.059 5.895 -12.107 1.00 85.56 131 VAL A C 1
ATOM 1025 O O . VAL A 1 131 ? -6.262 5.961 -12.355 1.00 85.56 131 VAL A O 1
ATOM 1028 N N . ALA A 1 132 ? -4.223 6.917 -12.289 1.00 81.88 132 ALA A N 1
ATOM 1029 C CA . ALA A 1 132 ? -4.646 8.240 -12.735 1.00 81.88 132 ALA A CA 1
ATOM 1030 C C . ALA A 1 132 ? -5.273 8.219 -14.140 1.00 81.88 132 ALA A C 1
ATOM 1032 O O . ALA A 1 132 ? -6.254 8.922 -14.383 1.00 81.88 132 ALA A O 1
ATOM 1033 N N . ASP A 1 133 ? -4.759 7.375 -15.034 1.00 81.12 133 ASP A N 1
ATOM 1034 C CA . ASP A 1 133 ? -5.244 7.260 -16.411 1.00 81.12 133 ASP A CA 1
ATOM 1035 C C . ASP A 1 133 ? -6.531 6.433 -16.540 1.00 81.12 133 ASP A C 1
ATOM 1037 O O . ASP A 1 133 ? -7.348 6.676 -17.432 1.00 81.12 133 ASP A O 1
ATOM 1041 N N . SER A 1 134 ? -6.708 5.416 -15.690 1.00 78.88 134 SER A N 1
ATOM 1042 C CA . SER A 1 134 ? -7.705 4.353 -15.920 1.00 78.88 134 SER A CA 1
ATOM 1043 C C . SER A 1 134 ? -8.796 4.241 -14.849 1.00 78.88 134 SER A C 1
ATOM 1045 O O . SER A 1 134 ? -9.708 3.413 -14.982 1.00 78.88 134 SER A O 1
ATOM 1047 N N . PHE A 1 135 ? -8.713 5.020 -13.770 1.00 73.62 135 PHE A N 1
ATOM 1048 C CA . PHE A 1 135 ? -9.606 4.902 -12.621 1.00 73.62 135 PHE A CA 1
ATOM 1049 C C . PHE A 1 135 ? -10.060 6.279 -12.140 1.00 73.62 135 PHE A C 1
ATOM 1051 O O . PHE A 1 135 ? -9.311 7.247 -12.183 1.00 73.62 135 PHE A O 1
ATOM 1058 N N . ASP A 1 136 ? -11.292 6.364 -11.638 1.00 73.75 136 ASP A N 1
ATOM 1059 C CA . ASP A 1 136 ? -11.746 7.566 -10.944 1.00 73.75 136 ASP A CA 1
ATOM 1060 C C . ASP A 1 136 ? -11.016 7.686 -9.597 1.00 73.75 136 ASP A C 1
ATOM 1062 O O . ASP A 1 136 ? -10.979 6.742 -8.801 1.00 73.75 136 ASP A O 1
ATOM 1066 N N . TYR A 1 137 ? -10.442 8.857 -9.322 1.00 74.12 137 TYR A N 1
ATOM 1067 C CA . TYR A 1 137 ? -9.737 9.154 -8.076 1.00 74.12 137 TYR A CA 1
ATOM 1068 C C . TYR A 1 137 ? -10.063 10.561 -7.561 1.00 74.12 137 TYR A C 1
ATOM 1070 O O . TYR A 1 137 ? -10.448 11.463 -8.309 1.00 74.12 137 TYR A O 1
ATOM 1078 N N . HIS A 1 138 ? -9.890 10.762 -6.252 1.00 75.75 138 HIS A N 1
ATOM 1079 C CA . HIS A 1 138 ? -9.993 12.091 -5.648 1.00 75.75 138 HIS A CA 1
ATOM 1080 C C . HIS A 1 138 ? -8.735 12.894 -5.978 1.00 75.75 138 HIS A C 1
ATOM 1082 O O . HIS A 1 138 ? -7.627 12.471 -5.661 1.00 75.75 138 HIS A O 1
ATOM 1088 N N . LYS A 1 139 ? -8.892 1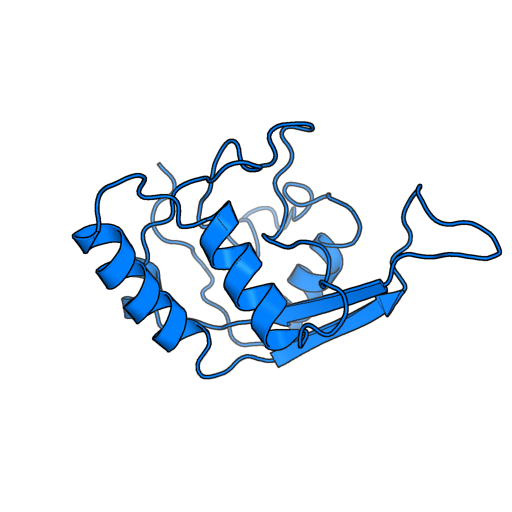4.079 -6.577 1.00 66.69 139 LYS A N 1
ATOM 1089 C CA . LYS A 1 139 ? -7.759 14.921 -7.016 1.00 66.69 139 LYS A CA 1
ATOM 1090 C C . LYS A 1 139 ? -6.981 15.588 -5.879 1.00 66.69 139 LYS A C 1
ATOM 1092 O O . LYS A 1 139 ? -5.936 16.176 -6.129 1.00 66.69 139 LYS A O 1
ATOM 1097 N N . LYS A 1 140 ? -7.510 15.5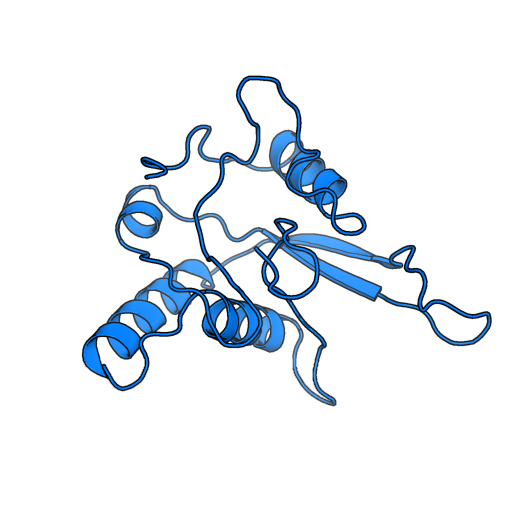63 -4.656 1.00 67.25 140 LYS A N 1
ATOM 1098 C CA . LYS A 1 140 ? -6.875 16.137 -3.468 1.00 67.25 140 LYS A CA 1
ATOM 1099 C C . LYS A 1 140 ? -7.058 15.190 -2.294 1.00 67.25 140 LYS A C 1
ATOM 1101 O O . LYS A 1 140 ? -8.189 14.813 -1.986 1.00 67.25 140 LYS A O 1
ATOM 1106 N N . CYS A 1 141 ? -5.966 14.837 -1.626 1.00 70.19 141 CYS A N 1
ATOM 1107 C CA . CYS A 1 141 ? -6.038 14.266 -0.294 1.00 70.19 141 CYS A CA 1
ATOM 1108 C C . CYS A 1 141 ? -6.439 15.369 0.699 1.00 70.19 141 CYS A C 1
ATOM 1110 O O . CYS A 1 141 ? -6.170 16.556 0.493 1.00 70.19 141 CYS A O 1
ATOM 1112 N N . ARG A 1 142 ? -7.126 15.005 1.784 1.00 65.38 142 ARG A N 1
ATOM 1113 C CA . ARG A 1 142 ? -7.407 15.962 2.860 1.00 65.38 142 ARG A CA 1
ATOM 1114 C C . ARG A 1 142 ? -6.086 16.368 3.520 1.00 65.38 142 ARG A C 1
ATOM 1116 O O . ARG A 1 142 ? -5.266 15.488 3.749 1.00 65.38 142 ARG A O 1
ATOM 1123 N N . ASN A 1 143 ? -5.953 17.663 3.839 1.00 48.03 143 ASN A N 1
ATOM 1124 C CA . ASN A 1 143 ? -4.951 18.295 4.709 1.00 48.03 143 ASN A CA 1
ATOM 1125 C C . ASN A 1 143 ? -3.850 17.340 5.190 1.00 48.03 143 ASN A C 1
ATOM 1127 O O . ASN A 1 143 ? -3.987 16.708 6.241 1.00 48.03 143 ASN A O 1
ATOM 1131 N N . THR A 1 144 ? -2.754 17.283 4.434 1.00 44.09 144 THR A N 1
ATOM 1132 C CA . THR A 1 144 ? -1.445 17.018 5.030 1.00 44.09 144 THR A CA 1
ATOM 1133 C C . THR A 1 144 ? -1.266 17.964 6.224 1.00 44.09 144 THR A C 1
ATOM 1135 O O . THR A 1 144 ? -1.685 19.123 6.117 1.00 44.09 144 THR A O 1
ATOM 1138 N N . PRO A 1 145 ? -0.725 17.499 7.364 1.00 40.91 145 PRO A N 1
ATOM 1139 C CA . PRO A 1 145 ? -0.239 18.427 8.378 1.00 40.91 145 PRO A CA 1
ATOM 1140 C C . PRO A 1 145 ? 0.743 19.441 7.777 1.00 40.91 145 PRO A C 1
ATOM 1142 O O . PRO A 1 145 ? 1.435 19.087 6.791 1.00 40.91 145 PRO A O 1
#

pLDDT: mean 84.88, std 10.72, range [40.91, 97.19]

Sequence (145 aa):
QRKDTGQWALPGGMVDAGENVSATVKREFTEEAGDFGSDKRQQSEFNAKVTELFSGGRVVYRGYVDDPRNTDNAWMETTAFHFHCSERLGQMLTLNAGDDADKAAWLNAVPEDNDTSFIDYASHSQWLDAVADSFDYHKKCRNTP